Protein AF-A0A355R0Q4-F1 (afdb_monomer_lite)

Foldseek 3Di:
DCCVPPNALVRDAAEEEAEELQDDDLVCLLVVLCCCQPPPQVRHQAYEYENEALDPHHNNVVSCVVVCVVCVRHYDYDYDDDPVVVVVVVCVRPPDDDDD

Radius of gyration: 14.15 Å; chains: 1; bounding box: 33×27×36 Å

pLDDT: mean 92.78, std 8.95, range [41.34, 98.25]

Sequence (100 aa):
EIMAERYPASDWNIYAAQASDGDNWNDDSPICRDILSKQIMPHVQYYTYVEITPREHQALWYEYERIGDAFPDTFAQQQLVSAGDIYPVFRELFQRRLAT

Structure (mmCIF, N/CA/C/O backbone):
data_AF-A0A355R0Q4-F1
#
_entry.id   AF-A0A355R0Q4-F1
#
loop_
_atom_site.group_PDB
_atom_site.id
_atom_site.type_symbol
_atom_site.label_atom_id
_atom_site.label_alt_id
_atom_site.label_comp_id
_atom_site.label_asym_id
_atom_site.label_entity_id
_atom_site.label_seq_id
_atom_site.pdbx_PDB_ins_code
_atom_site.Cartn_x
_atom_site.Cartn_y
_atom_site.Cartn_z
_atom_site.occupancy
_atom_site.B_iso_or_equiv
_atom_site.auth_seq_id
_atom_site.auth_comp_id
_atom_site.auth_asym_id
_atom_site.auth_atom_id
_atom_site.pdbx_PDB_model_num
ATOM 1 N N . GLU A 1 1 ? -18.386 1.251 3.940 1.00 80.81 1 GLU A N 1
ATOM 2 C CA . GLU A 1 1 ? -19.547 0.350 4.102 1.00 80.81 1 GLU A CA 1
ATOM 3 C C . GLU A 1 1 ? -19.114 -1.042 4.567 1.00 80.81 1 GLU A C 1
ATOM 5 O O . GLU A 1 1 ? -19.122 -1.274 5.764 1.00 80.81 1 GLU A O 1
ATOM 10 N N . ILE A 1 2 ? -18.591 -1.919 3.696 1.00 92.00 2 ILE A N 1
ATOM 11 C CA . ILE A 1 2 ? -18.280 -3.326 4.040 1.00 92.00 2 ILE A CA 1
ATOM 12 C C .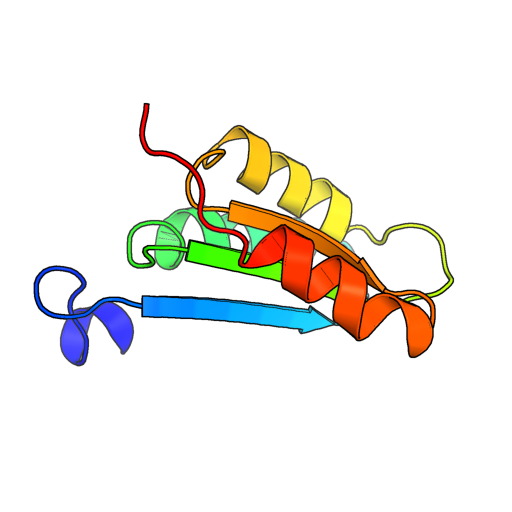 ILE A 1 2 ? -17.352 -3.504 5.254 1.00 92.00 2 ILE A C 1
ATOM 14 O O . ILE A 1 2 ? -17.688 -4.278 6.146 1.00 92.00 2 ILE A O 1
ATOM 18 N N . MET A 1 3 ? -16.209 -2.809 5.317 1.00 93.25 3 MET A N 1
ATOM 19 C CA . MET A 1 3 ? -15.299 -2.922 6.471 1.00 93.25 3 MET A CA 1
ATOM 20 C C . MET A 1 3 ? -15.988 -2.482 7.767 1.00 93.25 3 MET A C 1
ATOM 22 O O . MET A 1 3 ? -15.942 -3.193 8.754 1.00 93.25 3 MET A O 1
ATOM 26 N N . ALA A 1 4 ? -16.700 -1.356 7.759 1.00 90.31 4 ALA A N 1
ATOM 27 C CA . ALA A 1 4 ? -17.354 -0.844 8.961 1.00 90.31 4 ALA A CA 1
ATOM 28 C C . ALA A 1 4 ? -18.535 -1.717 9.424 1.00 90.31 4 ALA A C 1
ATOM 30 O O . ALA A 1 4 ? -18.709 -1.925 10.619 1.00 90.31 4 ALA A O 1
ATOM 31 N N . GLU A 1 5 ? -19.340 -2.226 8.490 1.00 94.75 5 GLU A N 1
ATOM 32 C CA . GLU A 1 5 ? -20.603 -2.902 8.814 1.00 94.75 5 GLU A CA 1
ATOM 33 C C . GLU A 1 5 ? -20.452 -4.406 9.020 1.00 94.75 5 GLU A C 1
ATOM 35 O O . GLU A 1 5 ? -21.183 -4.999 9.809 1.00 94.75 5 GLU A O 1
ATOM 40 N N . ARG A 1 6 ? -19.525 -5.042 8.297 1.00 95.62 6 ARG A N 1
ATOM 41 C CA . ARG A 1 6 ? -19.376 -6.504 8.297 1.00 95.62 6 ARG A CA 1
ATOM 42 C C . ARG A 1 6 ? -18.100 -6.977 8.978 1.00 95.62 6 ARG A C 1
ATOM 44 O O . ARG A 1 6 ? -18.078 -8.105 9.461 1.00 95.62 6 ARG A O 1
ATOM 51 N N . TYR A 1 7 ? -17.062 -6.142 9.005 1.00 95.69 7 TYR A N 1
ATOM 52 C CA . TYR A 1 7 ? -15.737 -6.497 9.518 1.00 95.69 7 TYR A CA 1
ATOM 53 C C . TYR A 1 7 ? -15.139 -5.365 10.369 1.00 95.69 7 TYR A C 1
ATOM 55 O O . TYR A 1 7 ? -14.058 -4.872 10.045 1.00 95.69 7 TYR A O 1
ATOM 63 N N . PRO A 1 8 ? -15.834 -4.887 11.420 1.00 94.75 8 PRO A N 1
ATOM 64 C CA . PRO A 1 8 ? -15.355 -3.750 12.197 1.00 94.75 8 PRO A CA 1
ATOM 65 C C . PRO A 1 8 ? -13.960 -4.037 12.768 1.00 94.75 8 PRO A C 1
ATOM 67 O O . PRO A 1 8 ? -13.701 -5.123 13.288 1.00 94.75 8 PRO A O 1
ATOM 70 N N . ALA A 1 9 ? -13.063 -3.051 12.695 1.00 93.50 9 ALA A N 1
ATOM 71 C CA . ALA A 1 9 ? -11.656 -3.206 13.084 1.00 93.50 9 ALA A CA 1
ATOM 72 C C . ALA A 1 9 ? -11.448 -3.501 14.586 1.00 93.50 9 ALA A C 1
ATOM 74 O O . ALA A 1 9 ? -10.358 -3.900 14.987 1.00 93.50 9 ALA A O 1
ATOM 75 N N . SER A 1 10 ? -12.481 -3.324 15.420 1.00 94.38 10 SER A N 1
ATOM 76 C CA . SER A 1 10 ? -12.480 -3.769 16.821 1.00 94.38 10 SER A CA 1
ATOM 77 C C . SER A 1 10 ? -12.488 -5.291 16.961 1.00 94.38 10 SER A C 1
ATOM 79 O O . SER A 1 10 ? -11.997 -5.814 17.959 1.00 94.38 10 SER A O 1
ATOM 81 N N . ASP A 1 11 ? -13.033 -5.984 15.962 1.00 97.12 11 ASP A N 1
ATOM 82 C CA . ASP A 1 11 ? -13.309 -7.419 16.009 1.00 97.12 11 ASP A CA 1
ATOM 83 C C . ASP A 1 11 ? -12.455 -8.187 14.987 1.00 97.12 11 ASP A C 1
ATOM 85 O O . ASP A 1 11 ? -12.260 -9.396 15.119 1.00 97.12 11 ASP A O 1
ATOM 89 N N . TRP A 1 12 ? -11.932 -7.491 13.971 1.00 97.25 12 TRP A N 1
ATOM 90 C CA . TRP A 1 12 ? -11.175 -8.074 12.867 1.00 97.25 12 TRP A CA 1
ATOM 91 C C . TRP A 1 12 ? -9.831 -7.388 12.653 1.00 97.25 12 TRP A C 1
ATOM 93 O O . TRP A 1 12 ? -9.720 -6.162 12.665 1.00 97.25 12 TRP A O 1
ATOM 103 N N . ASN A 1 13 ? -8.822 -8.206 12.344 1.00 95.69 13 ASN A N 1
ATOM 104 C CA . ASN A 1 13 ? -7.587 -7.720 11.749 1.00 95.69 13 ASN A CA 1
ATOM 105 C C . ASN A 1 13 ? -7.712 -7.760 10.223 1.00 95.69 13 ASN A C 1
ATOM 107 O O . ASN A 1 13 ? -7.911 -8.829 9.641 1.00 95.69 13 ASN A O 1
ATOM 111 N N . ILE A 1 14 ? -7.591 -6.603 9.586 1.00 95.88 14 ILE A N 1
ATOM 112 C CA . ILE A 1 14 ? -7.698 -6.408 8.148 1.00 95.88 14 ILE A CA 1
ATOM 113 C C . ILE A 1 14 ? -6.321 -6.038 7.600 1.00 95.88 14 ILE A C 1
ATOM 115 O O . ILE A 1 14 ? -5.677 -5.087 8.045 1.00 95.88 14 ILE A O 1
ATOM 119 N N . TYR A 1 15 ? -5.896 -6.801 6.598 1.00 95.25 15 TYR A N 1
ATOM 120 C CA . TYR A 1 15 ? -4.633 -6.630 5.892 1.00 95.25 15 TYR A CA 1
ATOM 121 C C . TYR A 1 15 ? -4.919 -6.501 4.400 1.00 95.25 15 TYR A C 1
ATOM 123 O O . TYR A 1 15 ? -5.737 -7.252 3.864 1.00 95.25 15 TYR A O 1
ATOM 131 N N . ALA A 1 16 ? -4.240 -5.576 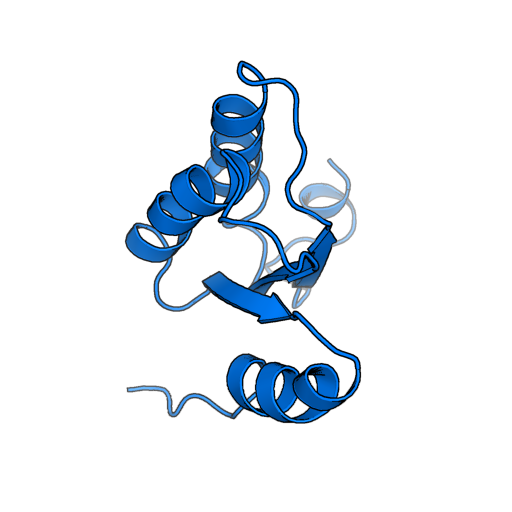3.730 1.00 95.56 16 ALA A N 1
ATOM 132 C CA . ALA A 1 16 ? -4.398 -5.350 2.300 1.00 95.56 16 ALA A CA 1
ATOM 133 C C . ALA A 1 16 ? -3.048 -5.367 1.576 1.00 95.56 16 ALA A C 1
ATOM 135 O O . ALA A 1 16 ? -2.042 -4.861 2.076 1.00 95.56 16 ALA A O 1
ATOM 136 N N . ALA A 1 17 ? -3.048 -5.945 0.379 1.00 94.81 17 ALA A N 1
ATOM 137 C CA . ALA A 1 17 ? -1.934 -5.906 -0.556 1.00 94.81 17 ALA A CA 1
ATOM 138 C C . ALA A 1 17 ? -2.483 -5.538 -1.935 1.00 94.81 17 ALA A C 1
ATOM 140 O O . ALA A 1 17 ? -3.140 -6.352 -2.586 1.00 94.81 17 ALA A O 1
ATOM 141 N N . GLN A 1 18 ? -2.268 -4.292 -2.347 1.00 96.44 18 GLN A N 1
ATOM 142 C CA . GLN A 1 18 ? -2.589 -3.817 -3.686 1.00 96.44 18 GLN A CA 1
ATOM 143 C C . GLN A 1 18 ? -1.397 -4.071 -4.596 1.00 96.44 18 GLN A C 1
ATOM 145 O O . GLN A 1 18 ? -0.279 -3.688 -4.273 1.00 96.44 18 GLN A O 1
ATOM 150 N N . ALA A 1 19 ? -1.660 -4.653 -5.760 1.00 95.19 19 ALA A N 1
ATOM 151 C CA 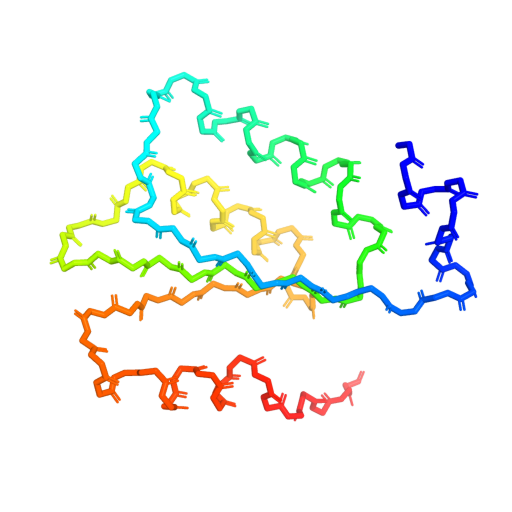. ALA A 1 19 ? -0.695 -4.777 -6.836 1.00 95.19 19 ALA A CA 1
ATOM 152 C C . ALA A 1 19 ? -1.279 -4.158 -8.111 1.00 95.19 19 ALA A C 1
ATOM 154 O O . ALA A 1 19 ? -2.350 -4.576 -8.552 1.00 95.19 19 ALA A O 1
ATOM 155 N N . SER A 1 20 ? -0.604 -3.167 -8.691 1.00 95.19 20 SER A N 1
ATOM 156 C CA . SER A 1 20 ? -0.999 -2.534 -9.961 1.00 95.19 20 SER A CA 1
ATOM 157 C C . SER A 1 20 ? 0.217 -1.970 -10.688 1.00 95.19 20 SER A C 1
ATOM 159 O O . SER A 1 20 ? 1.252 -1.771 -10.070 1.00 95.19 20 SER A O 1
ATOM 161 N N . ASP A 1 21 ? 0.109 -1.676 -11.981 1.00 94.62 21 ASP A N 1
ATOM 162 C CA . ASP A 1 21 ? 1.162 -0.990 -12.751 1.00 94.62 21 ASP A CA 1
ATOM 163 C C . ASP A 1 21 ? 1.265 0.519 -12.453 1.00 94.62 21 ASP A C 1
ATOM 165 O O . ASP A 1 21 ? 2.176 1.181 -12.950 1.00 94.62 21 ASP A O 1
ATOM 169 N N . GLY A 1 22 ? 0.352 1.040 -11.625 1.00 92.25 22 GLY A N 1
ATOM 170 C CA . GLY A 1 22 ? 0.328 2.423 -11.147 1.00 92.25 22 GLY A CA 1
ATOM 171 C C . GLY A 1 22 ? -0.304 3.405 -12.132 1.00 92.25 22 GLY A C 1
ATOM 172 O O . GLY A 1 22 ? -0.429 4.587 -11.804 1.00 92.25 22 GLY A O 1
ATOM 173 N N . ASP A 1 23 ? -0.708 2.928 -13.314 1.00 91.50 23 ASP A N 1
ATOM 174 C CA . ASP A 1 23 ? -1.304 3.763 -14.349 1.00 91.50 23 ASP A CA 1
ATOM 175 C C . ASP A 1 23 ? -2.698 4.221 -13.919 1.00 91.50 23 ASP A C 1
ATOM 177 O O . ASP A 1 23 ? -3.540 3.438 -13.471 1.00 91.50 23 ASP A O 1
ATOM 181 N N . ASN A 1 24 ? -2.926 5.523 -14.026 1.00 87.69 24 ASN A N 1
ATOM 182 C CA . ASN A 1 24 ? -4.175 6.149 -13.646 1.00 87.69 24 ASN A CA 1
ATOM 183 C C . ASN A 1 24 ? -4.379 7.415 -14.470 1.00 87.69 24 ASN A C 1
ATOM 185 O O . ASN A 1 24 ? -3.423 8.020 -14.962 1.00 87.69 24 ASN A O 1
ATOM 189 N N . TRP A 1 25 ? -5.623 7.870 -14.584 1.00 86.75 25 TRP A N 1
ATOM 190 C CA . TRP A 1 25 ? -5.861 9.191 -15.155 1.00 86.75 25 TRP A CA 1
ATOM 191 C C . TRP A 1 25 ? -5.292 10.238 -14.190 1.00 86.75 25 TRP A C 1
ATOM 193 O O . TRP A 1 25 ? -5.442 10.113 -12.976 1.00 86.75 25 TRP A O 1
ATOM 203 N N . ASN A 1 26 ? -4.598 11.256 -14.713 1.00 70.81 26 ASN A N 1
ATOM 204 C CA . ASN A 1 26 ? -3.797 12.173 -13.885 1.00 70.81 26 ASN A CA 1
ATOM 205 C C . ASN A 1 26 ? -4.588 12.818 -12.732 1.00 70.81 26 ASN A C 1
ATOM 207 O O . ASN A 1 26 ? -4.032 13.030 -11.655 1.00 70.81 26 ASN A O 1
ATOM 211 N N . ASP A 1 27 ? -5.877 13.090 -12.939 1.00 87.81 27 ASP A N 1
ATOM 212 C CA . ASP A 1 27 ? -6.742 13.728 -11.943 1.00 87.81 27 ASP A CA 1
ATOM 213 C C . ASP A 1 27 ? -7.276 12.751 -10.874 1.00 87.81 27 ASP A C 1
ATOM 215 O O . ASP A 1 27 ? -7.768 13.185 -9.830 1.00 87.81 27 ASP A O 1
ATOM 219 N N . ASP A 1 28 ? -7.130 11.440 -11.084 1.00 93.12 28 ASP A N 1
ATOM 220 C CA . ASP A 1 28 ? -7.678 10.409 -10.200 1.00 93.12 28 ASP A CA 1
ATOM 221 C C . ASP A 1 28 ? -6.704 10.015 -9.080 1.00 93.12 28 ASP A C 1
ATOM 223 O O . ASP A 1 28 ? -7.136 9.645 -7.987 1.00 93.12 28 ASP A O 1
ATOM 227 N N . SER A 1 29 ? -5.387 10.128 -9.282 1.00 94.94 29 SER A N 1
ATOM 228 C CA . SER A 1 29 ? -4.392 9.721 -8.271 1.00 94.94 29 SER A CA 1
ATOM 229 C C . SER A 1 29 ? -4.533 10.464 -6.929 1.00 94.94 29 SER A C 1
ATOM 231 O O . SER A 1 29 ? -4.512 9.803 -5.882 1.00 94.94 29 SER A O 1
ATOM 233 N N . PRO A 1 30 ? -4.781 11.792 -6.896 1.00 95.88 30 PRO A N 1
ATOM 234 C CA . PRO A 1 30 ? -5.088 12.490 -5.647 1.00 95.88 30 PRO A CA 1
ATOM 235 C C . PRO A 1 30 ? -6.372 11.985 -4.970 1.00 95.88 30 PRO A C 1
ATOM 237 O O . PRO A 1 30 ? -6.451 11.959 -3.740 1.00 95.88 30 PRO A O 1
ATOM 240 N N . ILE A 1 31 ? -7.370 11.560 -5.754 1.00 96.56 31 ILE A N 1
ATOM 241 C CA . ILE A 1 31 ? -8.622 10.986 -5.243 1.00 96.56 31 ILE A CA 1
ATOM 242 C C . ILE A 1 31 ? -8.342 9.616 -4.616 1.00 96.56 31 ILE A C 1
ATOM 244 O O . ILE A 1 31 ? -8.801 9.350 -3.505 1.00 96.56 31 ILE A O 1
ATOM 248 N N . CYS A 1 32 ? -7.540 8.770 -5.269 1.00 96.19 32 CYS A N 1
ATOM 249 C CA . CYS A 1 32 ? -7.115 7.478 -4.730 1.00 96.19 32 CYS A CA 1
ATOM 250 C C . CYS A 1 32 ? -6.396 7.631 -3.384 1.00 96.19 32 CYS A C 1
ATOM 252 O O . CYS A 1 32 ? -6.718 6.910 -2.438 1.00 96.19 32 CYS A O 1
ATOM 254 N N . ARG A 1 33 ? -5.475 8.596 -3.265 1.00 96.88 33 ARG A N 1
ATOM 255 C CA . ARG A 1 33 ? -4.821 8.933 -1.989 1.00 96.88 33 ARG A CA 1
ATOM 256 C C . ARG A 1 33 ? -5.838 9.333 -0.926 1.00 96.88 33 ARG A C 1
ATOM 258 O O . ARG A 1 33 ? -5.774 8.859 0.208 1.00 96.88 33 ARG A O 1
ATOM 265 N N . ASP A 1 34 ? -6.777 10.207 -1.265 1.00 98.00 34 ASP A N 1
ATOM 266 C CA . ASP A 1 34 ? -7.785 10.684 -0.321 1.00 98.00 34 ASP A CA 1
ATOM 267 C C . ASP A 1 34 ? -8.713 9.558 0.151 1.00 98.00 34 ASP A C 1
ATOM 269 O O . ASP A 1 34 ? -9.016 9.475 1.341 1.00 98.00 34 ASP A O 1
ATOM 273 N N . ILE A 1 35 ? -9.121 8.657 -0.744 1.00 96.94 35 ILE A N 1
ATOM 274 C CA . ILE A 1 35 ? -9.902 7.468 -0.389 1.00 96.94 35 ILE A CA 1
ATOM 275 C C . ILE A 1 35 ? -9.087 6.558 0.531 1.00 96.94 35 ILE A C 1
ATOM 277 O O . ILE A 1 35 ? -9.572 6.188 1.601 1.00 96.94 35 ILE A O 1
ATOM 281 N N . LEU A 1 36 ? -7.850 6.228 0.151 1.00 97.81 36 LEU A N 1
ATOM 282 C CA . LEU A 1 36 ? -6.996 5.333 0.926 1.00 97.81 36 LEU A CA 1
ATOM 283 C C . LEU A 1 36 ? -6.745 5.899 2.331 1.00 97.81 36 LEU A C 1
ATOM 285 O O . LEU A 1 36 ? -7.069 5.242 3.318 1.00 97.81 36 LEU A O 1
ATOM 289 N N . SER A 1 37 ? -6.271 7.142 2.432 1.00 98.00 37 SER A N 1
ATOM 290 C CA . SER A 1 37 ? -5.972 7.798 3.716 1.00 98.00 37 SER A CA 1
ATOM 291 C C . SER A 1 37 ? -7.189 7.975 4.623 1.00 98.00 37 SER A C 1
ATOM 293 O O . SER A 1 37 ? -7.083 7.752 5.826 1.00 98.00 37 SER A O 1
ATOM 295 N N . LYS A 1 38 ? -8.339 8.397 4.081 1.00 97.25 38 LYS A N 1
ATOM 296 C CA . LYS A 1 38 ? -9.500 8.786 4.899 1.00 97.25 38 LYS A CA 1
ATOM 297 C C . LYS A 1 38 ? -10.449 7.629 5.176 1.00 97.25 38 LYS A C 1
ATOM 299 O O . LYS A 1 38 ? -11.121 7.646 6.200 1.00 97.25 38 LYS A O 1
ATOM 304 N N . GLN A 1 39 ? -10.550 6.663 4.262 1.00 96.44 39 GLN A N 1
ATOM 305 C CA . GLN A 1 39 ? -11.600 5.638 4.304 1.00 96.44 39 GLN A CA 1
ATOM 306 C C . GLN A 1 39 ? -11.081 4.210 4.465 1.00 96.44 39 GLN A C 1
ATOM 308 O O . GLN A 1 39 ? -11.877 3.332 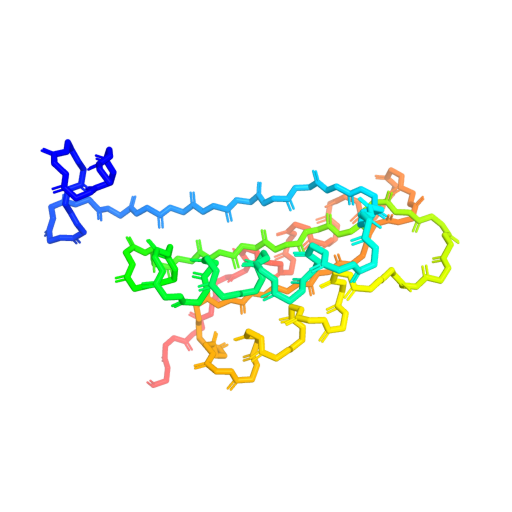4.789 1.00 96.44 39 GLN A O 1
ATOM 313 N N . ILE A 1 40 ? -9.792 3.948 4.226 1.00 97.00 40 ILE A N 1
ATOM 314 C CA . ILE A 1 40 ? -9.236 2.587 4.297 1.00 97.00 40 ILE A CA 1
ATOM 315 C C . ILE A 1 40 ? -8.198 2.477 5.408 1.00 97.00 40 ILE A C 1
ATOM 317 O O . ILE A 1 40 ? -8.373 1.656 6.305 1.00 97.00 40 ILE A O 1
ATOM 321 N N . MET A 1 41 ? -7.168 3.327 5.402 1.00 97.56 41 MET A N 1
ATOM 322 C CA . MET A 1 41 ? -6.082 3.298 6.390 1.00 97.56 41 MET A CA 1
ATOM 323 C C . MET A 1 41 ? -6.554 3.282 7.856 1.00 97.56 41 MET A C 1
ATOM 325 O O . MET A 1 41 ? -5.978 2.524 8.631 1.00 97.56 41 MET A O 1
ATOM 329 N N . PRO A 1 42 ? -7.621 4.005 8.264 1.00 95.19 42 PRO A N 1
ATOM 330 C CA . PRO A 1 42 ? -8.109 3.954 9.647 1.00 95.19 42 PRO A CA 1
ATOM 331 C C . PRO A 1 42 ? -8.697 2.601 10.077 1.00 95.19 42 PRO A C 1
ATOM 333 O O . PRO A 1 42 ? -8.934 2.389 11.263 1.00 95.19 42 PRO A O 1
ATOM 336 N N . HIS A 1 43 ? -8.983 1.708 9.128 1.00 95.81 43 HIS A N 1
ATOM 337 C CA . HIS A 1 43 ? -9.663 0.435 9.369 1.00 95.81 43 HIS A CA 1
ATOM 338 C C . HIS A 1 43 ? -8.770 -0.789 9.152 1.00 95.81 43 HIS A C 1
ATOM 340 O O . HIS A 1 43 ? -9.221 -1.904 9.399 1.00 95.81 43 HIS A O 1
ATOM 346 N N . VAL A 1 44 ? -7.532 -0.603 8.688 1.00 96.38 44 VAL A N 1
ATOM 347 C CA . VAL A 1 44 ? -6.599 -1.698 8.400 1.00 96.38 44 VAL A CA 1
ATOM 348 C C . VAL A 1 44 ? -5.407 -1.654 9.345 1.00 96.38 44 VAL A C 1
ATOM 350 O O . VAL A 1 44 ? -4.909 -0.591 9.706 1.00 96.38 44 VAL A O 1
ATOM 353 N N . GLN A 1 45 ? -4.921 -2.827 9.731 1.00 95.31 45 GLN A N 1
ATOM 354 C CA . GLN A 1 45 ? -3.740 -2.975 10.577 1.00 95.31 45 GLN A CA 1
ATOM 355 C C . GLN A 1 45 ? -2.462 -2.884 9.744 1.00 95.31 45 GLN A C 1
ATOM 357 O O . GLN A 1 45 ? -1.419 -2.493 10.262 1.00 95.31 45 GLN A O 1
ATOM 362 N N . TYR A 1 46 ? -2.535 -3.246 8.462 1.00 96.44 46 TYR A N 1
ATOM 363 C CA . TYR A 1 46 ? -1.424 -3.085 7.538 1.00 96.44 46 TYR A CA 1
ATOM 364 C C . TYR A 1 46 ? -1.904 -3.047 6.084 1.00 96.44 46 TYR A C 1
ATOM 366 O O . TYR A 1 46 ? -2.718 -3.874 5.662 1.00 96.44 46 TYR A O 1
ATOM 374 N N . TYR A 1 47 ? -1.372 -2.105 5.316 1.00 97.75 47 TYR A N 1
ATOM 375 C CA . TYR A 1 47 ? -1.625 -1.940 3.894 1.00 97.75 47 TYR A CA 1
ATOM 376 C C . TYR A 1 47 ? -0.298 -1.917 3.144 1.00 97.75 47 TYR A C 1
ATOM 378 O O . TYR A 1 47 ? 0.616 -1.176 3.497 1.00 97.75 47 TYR A O 1
ATOM 386 N N . THR A 1 48 ? -0.206 -2.706 2.081 1.00 97.31 48 THR A N 1
ATOM 387 C CA . THR A 1 48 ? 0.959 -2.721 1.197 1.00 97.31 48 THR A CA 1
ATOM 388 C C . THR A 1 48 ? 0.553 -2.365 -0.219 1.00 97.31 48 THR A C 1
ATOM 390 O O . THR A 1 48 ? -0.422 -2.903 -0.742 1.00 97.31 48 THR A O 1
ATOM 393 N N . TYR A 1 49 ? 1.297 -1.456 -0.835 1.00 97.69 49 TYR A N 1
ATOM 394 C CA . TYR A 1 49 ? 1.196 -1.160 -2.255 1.00 97.69 49 TYR A CA 1
ATOM 395 C C . TYR A 1 49 ? 2.403 -1.739 -2.992 1.00 97.69 49 TYR A C 1
ATOM 397 O O . TYR A 1 49 ? 3.545 -1.568 -2.578 1.00 97.69 49 TYR A O 1
ATOM 405 N N . VAL A 1 50 ? 2.156 -2.444 -4.086 1.00 97.06 50 VAL A N 1
ATOM 406 C CA . VAL A 1 50 ? 3.192 -3.022 -4.928 1.00 97.06 50 VAL A CA 1
ATOM 407 C C . VAL A 1 50 ? 2.991 -2.525 -6.349 1.00 97.06 50 VAL A C 1
ATOM 409 O O . VAL A 1 50 ? 2.037 -2.911 -7.024 1.00 97.06 50 VAL A O 1
ATOM 412 N N . GLU A 1 51 ? 3.899 -1.671 -6.806 1.00 97.00 51 GLU A N 1
ATOM 413 C CA . GLU A 1 51 ? 3.877 -1.184 -8.179 1.00 97.00 51 GLU A CA 1
ATOM 414 C C . GLU A 1 51 ? 4.587 -2.186 -9.097 1.00 97.00 51 GLU A C 1
ATOM 416 O O . GLU A 1 51 ? 5.779 -2.453 -8.942 1.00 97.00 51 GLU A O 1
ATOM 421 N N . ILE A 1 52 ? 3.855 -2.776 -10.041 1.00 95.31 52 ILE A N 1
ATOM 422 C CA . ILE A 1 52 ? 4.362 -3.789 -10.972 1.00 95.31 52 ILE A CA 1
ATOM 423 C C . ILE A 1 52 ? 4.581 -3.143 -12.334 1.00 95.31 52 ILE A C 1
ATOM 425 O O . ILE A 1 52 ? 3.740 -3.221 -13.229 1.00 95.31 52 ILE A O 1
ATOM 429 N N . THR A 1 53 ? 5.726 -2.490 -12.497 1.00 92.44 53 THR A N 1
ATOM 430 C CA . THR A 1 53 ? 6.090 -1.851 -13.761 1.00 92.44 53 THR A CA 1
ATOM 431 C C . THR A 1 53 ? 7.607 -1.756 -13.904 1.00 92.44 53 THR A C 1
ATOM 433 O O . THR A 1 53 ? 8.289 -1.425 -12.935 1.00 92.44 53 THR A O 1
ATOM 436 N N . PRO A 1 54 ? 8.170 -2.011 -15.101 1.00 91.12 54 PRO A N 1
ATOM 437 C CA . PRO A 1 54 ? 9.578 -1.738 -15.389 1.00 91.12 54 PRO A CA 1
ATOM 438 C C . PRO A 1 54 ? 9.832 -0.263 -15.753 1.00 91.12 54 PRO A C 1
ATOM 440 O O . PRO A 1 54 ? 10.955 0.093 -16.107 1.00 91.12 54 PRO A O 1
ATOM 443 N N . ARG A 1 55 ? 8.784 0.569 -15.777 1.00 91.75 55 ARG A N 1
ATOM 444 C CA . ARG A 1 55 ? 8.851 1.992 -16.134 1.00 91.75 55 ARG A CA 1
ATOM 445 C C . ARG A 1 55 ? 9.197 2.840 -14.908 1.00 91.75 55 ARG A C 1
ATOM 447 O O . ARG A 1 55 ? 9.296 2.331 -13.795 1.00 91.75 55 ARG A O 1
ATOM 454 N N . GLU A 1 56 ? 9.365 4.141 -15.134 1.00 92.38 56 GLU A N 1
ATOM 455 C CA . GLU A 1 56 ? 9.395 5.119 -14.045 1.00 92.38 56 GLU A CA 1
ATOM 456 C C . GLU A 1 56 ? 8.091 5.077 -13.238 1.00 92.38 56 GLU A C 1
ATOM 458 O O . GLU A 1 56 ? 7.039 4.681 -13.754 1.00 92.38 56 GLU A O 1
ATOM 463 N N . HIS A 1 57 ? 8.180 5.494 -11.978 1.00 95.25 57 HIS A N 1
ATOM 464 C CA . HIS A 1 57 ? 7.046 5.554 -11.068 1.00 95.25 57 HIS A CA 1
ATOM 465 C C . HIS A 1 57 ? 5.907 6.399 -11.634 1.00 95.25 57 HIS A C 1
ATOM 467 O O . HIS A 1 57 ? 6.122 7.466 -12.215 1.00 95.25 57 HIS A O 1
ATOM 473 N N . GLN A 1 58 ? 4.682 5.906 -11.471 1.00 94.00 58 GLN A N 1
ATOM 474 C CA . GLN A 1 58 ? 3.493 6.592 -11.961 1.00 94.00 58 GLN A CA 1
ATOM 475 C C . GLN A 1 58 ? 2.987 7.616 -10.938 1.00 94.00 58 GLN A C 1
ATOM 477 O O . GLN A 1 58 ? 3.412 7.640 -9.784 1.00 94.00 58 GLN A O 1
ATOM 482 N N . ALA A 1 59 ? 2.035 8.466 -11.336 1.00 94.25 59 ALA A N 1
ATOM 483 C CA . ALA A 1 59 ? 1.457 9.479 -10.447 1.00 94.25 59 ALA A CA 1
ATOM 484 C C . ALA A 1 59 ? 0.928 8.884 -9.126 1.00 94.25 59 ALA A C 1
ATOM 486 O O . ALA A 1 59 ? 1.027 9.519 -8.076 1.00 94.25 59 ALA A O 1
ATOM 487 N N . LEU A 1 60 ? 0.403 7.654 -9.168 1.00 96.06 60 LEU A N 1
ATOM 488 C CA . LEU A 1 60 ? -0.102 6.961 -7.987 1.00 96.06 60 LEU A CA 1
ATOM 489 C C . LEU A 1 60 ? 0.997 6.678 -6.952 1.00 96.06 60 LEU A C 1
ATOM 491 O O . LEU A 1 60 ? 0.745 6.843 -5.761 1.00 96.06 60 LEU A O 1
ATOM 495 N N . TRP A 1 61 ? 2.211 6.320 -7.389 1.00 96.88 61 TRP A N 1
ATOM 496 C CA . TRP A 1 61 ? 3.354 6.080 -6.502 1.00 96.88 61 TRP A CA 1
ATOM 497 C C . TRP A 1 61 ? 3.653 7.297 -5.630 1.00 96.88 61 TRP A C 1
ATOM 499 O O . TRP A 1 61 ? 3.691 7.186 -4.408 1.00 96.88 61 TRP A O 1
ATOM 509 N N . TYR A 1 62 ? 3.807 8.469 -6.250 1.00 96.25 62 TYR A N 1
ATOM 510 C CA . TYR A 1 62 ? 4.134 9.710 -5.544 1.00 96.25 62 TYR A CA 1
ATOM 511 C C . TYR A 1 62 ? 3.011 10.155 -4.604 1.00 96.25 62 TYR A C 1
ATOM 513 O O . TYR A 1 62 ? 3.254 10.690 -3.524 1.00 96.25 62 TYR A O 1
ATOM 521 N N . GLU A 1 63 ? 1.757 9.917 -4.984 1.00 96.94 63 GLU A N 1
ATOM 522 C CA . GLU A 1 63 ? 0.630 10.185 -4.095 1.00 96.94 63 GLU A CA 1
ATOM 523 C C . GLU A 1 63 ? 0.582 9.206 -2.911 1.00 96.94 63 GLU A C 1
ATOM 525 O O . GLU A 1 63 ? 0.153 9.589 -1.819 1.00 96.94 63 GLU A O 1
ATOM 530 N N . TYR A 1 64 ? 1.056 7.971 -3.088 1.00 97.56 64 TYR A N 1
ATOM 531 C CA . TYR A 1 64 ? 1.136 6.966 -2.029 1.00 97.56 64 TYR A CA 1
ATOM 532 C C . TYR A 1 64 ? 2.375 7.118 -1.133 1.00 97.56 64 TYR A C 1
ATOM 534 O O . TYR A 1 64 ? 2.288 6.792 0.050 1.00 97.56 64 TYR A O 1
ATOM 542 N N . GLU A 1 65 ? 3.459 7.753 -1.593 1.00 98.00 65 GLU A N 1
ATOM 543 C CA . GLU A 1 65 ? 4.558 8.186 -0.707 1.00 98.00 65 GLU A CA 1
ATOM 544 C C . GLU A 1 65 ? 4.024 9.069 0.431 1.00 98.00 65 GLU A C 1
ATOM 546 O O . GLU A 1 65 ? 4.357 8.875 1.599 1.00 98.00 65 GLU A O 1
ATOM 551 N N . ARG A 1 66 ? 3.070 9.954 0.117 1.00 98.00 66 ARG A N 1
ATOM 552 C CA . ARG A 1 66 ? 2.400 10.818 1.104 1.00 98.00 66 ARG A CA 1
ATOM 553 C C . ARG A 1 66 ? 1.528 10.038 2.091 1.00 98.00 66 ARG A C 1
ATOM 555 O O . ARG A 1 66 ? 1.268 10.524 3.191 1.00 98.00 66 ARG A O 1
ATOM 562 N N . ILE A 1 67 ? 1.043 8.855 1.706 1.00 98.25 67 ILE A N 1
ATOM 563 C CA . ILE A 1 67 ? 0.367 7.928 2.625 1.00 98.25 67 ILE A CA 1
ATOM 564 C C . ILE A 1 67 ? 1.398 7.302 3.560 1.00 98.25 67 ILE A C 1
ATOM 566 O O . ILE A 1 67 ? 1.151 7.247 4.761 1.00 98.25 67 ILE A O 1
ATOM 570 N N . GLY A 1 68 ? 2.554 6.889 3.034 1.00 97.44 68 GLY A N 1
ATOM 571 C CA . GLY A 1 68 ? 3.674 6.392 3.834 1.00 97.44 68 GLY A CA 1
ATOM 572 C C . GLY A 1 68 ? 4.127 7.388 4.900 1.00 97.44 68 GLY A C 1
ATOM 573 O O . GLY A 1 68 ? 4.284 7.004 6.056 1.00 97.44 68 GLY A O 1
ATOM 574 N N . ASP A 1 69 ? 4.224 8.672 4.550 1.00 97.31 69 ASP A N 1
ATOM 575 C CA . ASP A 1 69 ? 4.556 9.740 5.502 1.00 97.31 69 ASP A CA 1
ATOM 576 C C . ASP A 1 69 ? 3.507 9.890 6.619 1.00 97.31 69 ASP A C 1
ATOM 578 O O . ASP A 1 69 ? 3.845 10.148 7.775 1.00 97.31 69 ASP A O 1
ATOM 582 N N . ALA A 1 70 ? 2.221 9.736 6.286 1.00 97.31 70 ALA A N 1
ATOM 583 C CA . ALA A 1 70 ? 1.118 9.880 7.237 1.00 97.31 70 ALA A CA 1
ATOM 584 C C . ALA A 1 70 ? 0.873 8.621 8.092 1.00 97.31 70 ALA A C 1
ATOM 586 O O . ALA A 1 70 ? 0.356 8.729 9.204 1.00 97.31 70 ALA A O 1
ATOM 587 N N . PHE A 1 71 ? 1.233 7.438 7.585 1.00 97.25 71 PHE A N 1
ATOM 588 C CA . PHE A 1 71 ? 0.979 6.133 8.204 1.00 97.25 71 PHE A CA 1
ATOM 589 C C . PHE A 1 71 ? 2.233 5.227 8.201 1.00 97.25 71 PHE A C 1
ATOM 591 O O . PHE A 1 71 ? 2.174 4.094 7.716 1.00 97.25 71 PHE A O 1
ATOM 598 N N . PRO A 1 72 ? 3.371 5.666 8.773 1.00 95.44 72 PRO A N 1
ATOM 599 C CA . PRO A 1 72 ? 4.665 4.974 8.643 1.00 95.44 72 PRO A CA 1
ATOM 600 C C . PRO A 1 72 ? 4.707 3.572 9.283 1.00 95.44 72 PRO A C 1
ATOM 602 O O . PRO A 1 72 ? 5.553 2.729 8.955 1.00 95.44 72 PRO A O 1
ATOM 605 N N . ASP A 1 73 ? 3.794 3.296 10.213 1.00 93.94 73 ASP A N 1
ATOM 606 C CA . ASP A 1 73 ? 3.717 2.011 10.911 1.00 93.94 73 ASP A CA 1
ATOM 607 C C . ASP A 1 73 ? 2.793 1.001 10.236 1.00 93.94 73 ASP A C 1
ATOM 609 O O . ASP A 1 73 ? 2.993 -0.206 10.387 1.00 93.94 73 ASP A O 1
ATOM 613 N N . THR A 1 74 ? 1.813 1.476 9.466 1.00 95.44 74 THR A N 1
ATOM 614 C CA . THR A 1 74 ? 0.739 0.641 8.916 1.00 95.44 74 THR A CA 1
ATOM 615 C C . THR A 1 74 ? 0.669 0.654 7.392 1.00 95.44 74 THR A C 1
ATOM 617 O O . THR A 1 74 ? -0.098 -0.122 6.829 1.00 95.44 74 THR A O 1
ATOM 620 N N . PHE A 1 75 ? 1.483 1.461 6.710 1.00 97.56 75 PHE A N 1
ATOM 621 C CA . PHE A 1 75 ? 1.618 1.468 5.255 1.00 97.56 75 PHE A CA 1
ATOM 622 C C . PHE A 1 75 ? 3.046 1.117 4.824 1.00 97.56 75 PHE A C 1
ATOM 624 O O . PHE A 1 75 ? 4.019 1.491 5.479 1.00 97.56 75 PHE A O 1
ATOM 631 N N . ALA A 1 76 ? 3.182 0.417 3.702 1.00 96.75 76 ALA A N 1
ATOM 632 C CA . ALA A 1 76 ? 4.447 0.281 2.990 1.00 96.75 76 ALA A CA 1
ATOM 633 C C . ALA A 1 76 ? 4.202 0.195 1.485 1.00 96.75 76 ALA A C 1
ATOM 635 O O . ALA A 1 76 ? 3.165 -0.307 1.047 1.00 96.75 76 ALA A O 1
ATOM 636 N N . GLN A 1 77 ? 5.180 0.627 0.693 1.00 96.75 77 GLN A N 1
ATOM 637 C CA . GLN A 1 77 ? 5.144 0.445 -0.751 1.00 96.75 77 GLN A CA 1
ATOM 638 C C . GLN A 1 77 ? 6.474 -0.042 -1.304 1.00 96.75 77 GLN A C 1
ATOM 640 O O . GLN A 1 77 ? 7.528 0.303 -0.775 1.00 96.75 77 GLN A O 1
ATOM 645 N N . GLN A 1 78 ? 6.410 -0.860 -2.351 1.00 96.62 78 GLN A N 1
ATOM 646 C CA . GLN A 1 78 ? 7.567 -1.438 -3.031 1.00 96.62 78 GLN A CA 1
ATOM 647 C C . GLN A 1 78 ? 7.308 -1.557 -4.534 1.00 96.62 78 GLN A C 1
ATOM 649 O O . GLN A 1 78 ? 6.159 -1.591 -4.972 1.00 96.62 78 GLN A O 1
ATOM 654 N N . GLN A 1 79 ? 8.373 -1.659 -5.327 1.00 95.81 79 GLN A N 1
ATOM 655 C CA . GLN A 1 79 ? 8.285 -1.903 -6.768 1.00 95.81 79 GLN A CA 1
ATOM 656 C C . GLN A 1 79 ? 8.690 -3.343 -7.101 1.00 95.81 79 GLN A C 1
ATOM 658 O O . GLN A 1 79 ? 9.641 -3.884 -6.537 1.00 95.81 79 GLN A O 1
ATOM 663 N N . LEU A 1 80 ? 7.993 -3.950 -8.061 1.00 95.31 80 LEU A N 1
ATOM 664 C CA . LEU A 1 80 ? 8.368 -5.209 -8.697 1.00 95.31 80 LEU A CA 1
ATOM 665 C C . LEU A 1 80 ? 8.618 -4.985 -10.189 1.00 95.31 80 LEU A C 1
ATOM 667 O O . LEU A 1 80 ? 7.719 -4.578 -10.924 1.00 95.31 80 LEU A O 1
ATOM 671 N N . VAL A 1 81 ? 9.823 -5.319 -10.650 1.00 94.69 81 VAL A N 1
ATOM 672 C CA . VAL A 1 81 ? 10.209 -5.203 -12.067 1.00 94.69 81 VAL A CA 1
ATOM 673 C C . VAL A 1 81 ? 10.169 -6.567 -12.756 1.00 94.69 81 VAL A C 1
ATOM 675 O O . VAL A 1 81 ? 9.784 -6.681 -13.920 1.00 94.69 81 VAL A O 1
ATOM 678 N N . SER A 1 82 ? 10.549 -7.623 -12.039 1.00 94.12 82 SER A N 1
ATOM 679 C CA . SER A 1 82 ? 10.663 -8.985 -12.548 1.00 94.12 82 SER A CA 1
ATOM 680 C C . SER A 1 82 ? 10.077 -10.015 -11.580 1.00 94.12 82 SER A C 1
ATOM 682 O O . SER A 1 82 ? 9.899 -9.770 -10.389 1.00 94.12 82 SER A O 1
ATOM 684 N N . ALA A 1 83 ? 9.828 -11.232 -12.075 1.00 93.00 83 ALA A N 1
ATOM 685 C CA . ALA A 1 83 ? 9.364 -12.335 -11.230 1.00 93.00 83 ALA A CA 1
ATOM 686 C C . ALA A 1 83 ? 10.370 -12.716 -10.122 1.00 93.00 83 ALA A C 1
ATOM 688 O O . ALA A 1 83 ? 9.966 -13.237 -9.083 1.00 93.00 83 ALA A O 1
ATOM 689 N N . GLY A 1 84 ? 11.666 -12.444 -10.327 1.00 95.31 84 GLY A N 1
ATOM 690 C CA . GLY A 1 84 ? 12.709 -12.677 -9.325 1.00 95.31 84 GLY A CA 1
ATOM 691 C C . GLY A 1 84 ? 12.572 -11.787 -8.088 1.00 95.31 84 GLY A C 1
ATOM 692 O O . GLY A 1 84 ? 13.019 -12.176 -7.010 1.00 95.31 84 GLY A O 1
ATOM 693 N N . ASP A 1 85 ? 11.889 -10.649 -8.222 1.00 93.19 85 ASP A N 1
ATOM 694 C CA . ASP A 1 85 ? 11.725 -9.661 -7.154 1.00 93.19 85 ASP A CA 1
ATOM 695 C C . ASP A 1 85 ? 10.588 -10.030 -6.186 1.00 93.19 85 ASP A C 1
ATOM 697 O O . ASP A 1 85 ? 10.559 -9.557 -5.052 1.00 93.19 85 ASP A O 1
ATOM 701 N N . ILE A 1 86 ? 9.676 -10.928 -6.587 1.00 92.38 86 ILE A N 1
ATOM 702 C CA . ILE A 1 86 ? 8.470 -11.272 -5.813 1.00 92.38 86 ILE A CA 1
ATOM 703 C C . ILE A 1 86 ? 8.837 -11.752 -4.405 1.00 92.38 86 ILE A C 1
ATOM 705 O O . ILE A 1 86 ? 8.336 -11.232 -3.411 1.00 92.38 86 ILE A O 1
ATOM 709 N N . TYR A 1 87 ? 9.720 -12.747 -4.303 1.00 94.00 87 TYR A N 1
ATOM 710 C CA . TYR A 1 87 ? 10.095 -13.313 -3.009 1.00 94.00 87 TYR A CA 1
ATOM 711 C C . TYR A 1 87 ? 10.826 -12.322 -2.083 1.00 94.00 87 TYR A C 1
ATOM 713 O O . TYR A 1 87 ? 10.407 -12.203 -0.928 1.00 94.00 87 TYR A O 1
ATOM 721 N N . PRO A 1 88 ? 11.899 -11.625 -2.516 1.00 94.50 88 PRO A N 1
ATOM 722 C CA . PRO A 1 88 ? 12.588 -10.674 -1.647 1.00 94.50 88 PRO A CA 1
ATOM 723 C C . PRO A 1 88 ? 11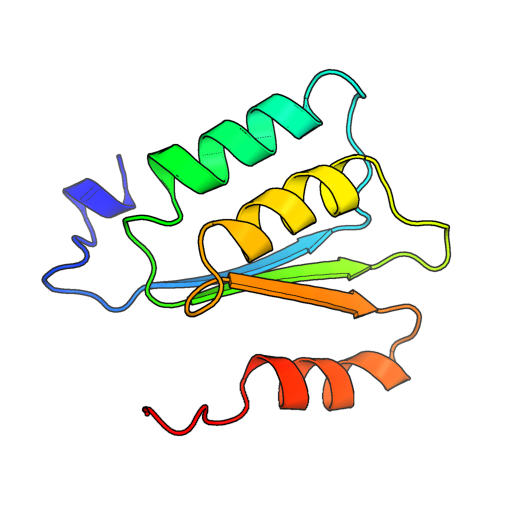.683 -9.516 -1.206 1.00 94.50 88 PRO A C 1
ATOM 725 O O . PRO A 1 88 ? 11.669 -9.212 -0.015 1.00 94.50 88 PRO A O 1
ATOM 728 N N . VAL A 1 89 ? 10.865 -8.949 -2.101 1.00 93.81 89 VAL A N 1
ATOM 729 C CA . VAL A 1 89 ? 9.942 -7.853 -1.755 1.00 93.81 89 VAL A CA 1
ATOM 730 C C . VAL A 1 89 ? 8.883 -8.302 -0.753 1.00 93.81 89 VAL A C 1
ATOM 732 O O . VAL A 1 89 ? 8.665 -7.635 0.254 1.00 93.81 89 VAL A O 1
ATOM 735 N N . PHE A 1 90 ? 8.253 -9.461 -0.959 1.00 92.12 90 PHE A N 1
ATOM 736 C CA . PHE A 1 90 ? 7.263 -9.964 -0.001 1.00 92.12 90 PHE A CA 1
ATOM 737 C C . PHE A 1 90 ? 7.896 -10.280 1.354 1.00 92.12 90 PHE A C 1
ATOM 739 O O . PHE A 1 90 ? 7.296 -10.017 2.395 1.00 92.12 90 PHE A O 1
ATOM 746 N N . ARG A 1 91 ? 9.120 -10.822 1.366 1.00 92.00 91 ARG A N 1
ATOM 747 C CA . ARG A 1 91 ? 9.848 -11.041 2.617 1.00 92.00 91 ARG A CA 1
ATOM 748 C C . ARG A 1 91 ? 10.053 -9.721 3.358 1.00 92.0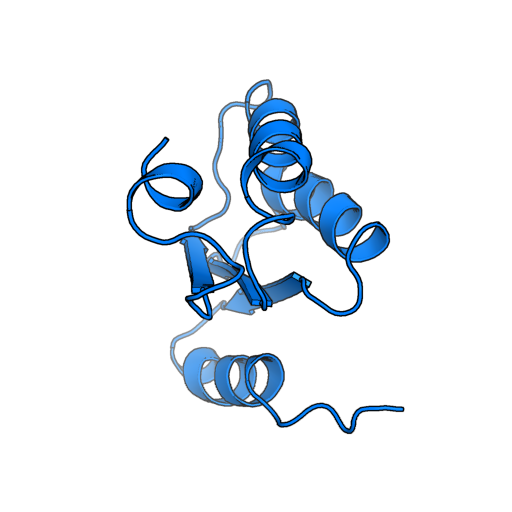0 91 ARG A C 1
ATOM 750 O O . ARG A 1 91 ? 9.862 -9.705 4.566 1.00 92.00 91 ARG A O 1
ATOM 757 N N . GLU A 1 92 ? 10.438 -8.654 2.666 1.00 90.88 92 GLU A N 1
ATOM 758 C CA . GLU A 1 92 ? 10.645 -7.337 3.273 1.00 90.88 92 GLU A CA 1
ATOM 759 C C . GLU A 1 92 ? 9.339 -6.725 3.795 1.00 90.88 92 GLU A C 1
ATOM 761 O O . GLU A 1 92 ? 9.295 -6.285 4.941 1.00 90.88 92 GLU A O 1
ATOM 766 N N . LEU A 1 93 ? 8.267 -6.756 2.996 1.00 91.94 93 LEU A N 1
ATOM 767 C CA . LEU A 1 93 ? 6.957 -6.207 3.366 1.00 91.94 93 LEU A CA 1
ATOM 768 C C . LEU A 1 93 ? 6.346 -6.912 4.583 1.00 91.94 93 LEU A C 1
ATOM 770 O O . LEU A 1 93 ? 5.767 -6.273 5.454 1.00 91.94 93 LEU A O 1
ATOM 774 N N . PHE A 1 94 ? 6.480 -8.236 4.668 1.00 88.31 94 PHE A N 1
ATOM 775 C CA . PHE A 1 94 ? 5.839 -9.035 5.717 1.00 88.31 94 PHE A CA 1
ATOM 776 C C . PHE A 1 94 ? 6.808 -9.512 6.801 1.00 88.31 94 PHE A C 1
ATOM 778 O O . PHE A 1 94 ? 6.449 -10.363 7.623 1.00 88.31 94 PHE A O 1
ATOM 785 N N . GLN A 1 95 ? 8.038 -8.987 6.836 1.00 87.69 95 GLN A N 1
ATOM 786 C CA . GLN A 1 95 ? 8.943 -9.295 7.936 1.00 87.69 95 GLN A CA 1
ATOM 787 C C . GLN A 1 95 ? 8.373 -8.765 9.247 1.00 87.69 95 GLN A C 1
ATOM 789 O O . GLN A 1 95 ? 7.738 -7.712 9.323 1.00 87.69 95 GLN A O 1
ATOM 794 N N . ARG A 1 96 ? 8.631 -9.504 10.322 1.00 79.62 96 ARG A N 1
ATOM 795 C CA . ARG A 1 96 ? 8.161 -9.130 11.648 1.00 79.62 96 ARG A CA 1
ATOM 796 C C . ARG A 1 96 ? 8.848 -7.832 12.080 1.00 79.62 96 ARG A C 1
ATOM 798 O O . ARG A 1 96 ? 10.021 -7.853 12.443 1.00 79.62 96 ARG A O 1
ATOM 805 N N . ARG A 1 97 ? 8.115 -6.716 12.067 1.00 70.94 97 ARG A N 1
ATOM 806 C CA . ARG A 1 97 ? 8.561 -5.464 12.692 1.00 70.94 97 ARG A CA 1
ATOM 807 C C . ARG A 1 97 ? 8.595 -5.688 14.205 1.00 70.94 97 ARG A C 1
ATOM 809 O O . ARG A 1 97 ? 7.603 -6.115 14.799 1.00 70.94 97 ARG A O 1
ATOM 816 N N . LEU A 1 98 ? 9.755 -5.475 14.822 1.00 56.44 98 LEU A N 1
ATOM 817 C CA . LEU A 1 98 ? 9.860 -5.437 16.278 1.00 56.44 98 LEU A CA 1
ATOM 818 C C . LEU A 1 98 ? 9.099 -4.191 16.736 1.00 56.44 98 LEU A C 1
ATOM 820 O O . LEU A 1 98 ? 9.499 -3.077 16.406 1.00 56.44 98 LEU A O 1
ATOM 824 N N . ALA A 1 99 ? 7.979 -4.386 17.435 1.00 51.34 99 ALA A N 1
ATOM 825 C CA . ALA A 1 99 ? 7.299 -3.293 18.118 1.00 51.34 99 ALA A CA 1
ATOM 826 C C . ALA A 1 99 ? 8.312 -2.618 19.055 1.00 51.34 99 ALA A C 1
ATOM 828 O O . ALA A 1 99 ? 8.942 -3.306 19.862 1.00 51.34 99 ALA A O 1
ATOM 829 N N . THR A 1 100 ? 8.520 -1.315 18.868 1.00 41.34 100 THR A N 1
ATOM 830 C CA . THR A 1 100 ? 9.337 -0.484 19.763 1.00 41.34 100 THR A CA 1
ATOM 831 C C . THR A 1 100 ? 8.447 0.071 20.860 1.00 41.34 100 THR A C 1
ATOM 833 O O . THR A 1 100 ? 7.294 0.431 20.533 1.00 41.34 100 THR A O 1
#

Secondary structure (DSSP, 8-state):
-HHHHHS-TTT---EEEEEE-----TTTHHHHHHHIIIIIGGG-SEEEEEEE-SSSPPHHHHHHHHHHHH-TTTEEEEEE-SGGGHHHHHHHHTS-----